Protein AF-A0A1U7F3E5-F1 (afdb_monomer)

Organism: Brugia malayi (NCBI:txid6279)

InterPro domains:
  IPR000648 Oxysterol-binding protein [PF01237] (2-105)
  IPR000648 Oxysterol-binding protein [PTHR10972] (2-105)
  IPR037239 Oxysterol-binding protein superfamily [SSF144000] (2-105)

Mean predicted aligned error: 6.16 Å

Foldseek 3Di:
DDPVVQVVVCVPHDPLPDDDPCVLEDAAAVQRLVCCLCVVVVLQVVLVPDPDPVVSVVSVVVSNVVSCVVPPPRRGHHDHADQQDKDKDDPCPPRNDIDIDGRPDD

Radius of gyration: 17.53 Å; Cα contacts (8 Å, |Δi|>4): 102; chains: 1; bounding box: 41×29×41 Å

Solvent-accessible surface area (backbone atoms only — not comparable to full-atom values): 6533 Å² total; per-residue (Å²): 135,61,70,64,66,54,50,66,76,38,67,96,52,66,70,87,80,51,88,70,64,70,93,51,41,41,103,41,39,42,68,57,58,58,57,56,52,53,74,58,46,68,34,52,63,51,26,73,74,47,85,52,67,70,65,20,46,52,30,50,52,50,37,62,57,54,43,56,68,78,46,84,86,55,86,46,44,51,37,81,64,50,76,73,36,69,48,75,48,84,34,56,92,82,76,67,44,72,49,77,43,69,33,89,70,132

Secondary structure (DSSP, 8-state):
--HHHHHHHHTTS-GGGSPPPGGGEEEEEHHHHHHGGGTTTHHHHHHTT--SHHHHHHHHHHHHHHGGGGGTT--SEEEPPPTT-EEEEEETTTTSEEEEEE----

pLDDT: mean 88.85, std 10.44, range [57.62, 98.31]

Sequence (106 aa):
MSLWSLLKNALGKELYKIPLPVNFNEPLSFIQRLTECLEYSNLIDKAAKIQNSADQMIYVATFVISTLCNTVFRTCKPFNPLWCETFEFDRMADLGWRAIAEQVCA

Structure (mmCIF, N/CA/C/O backbone):
data_AF-A0A1U7F3E5-F1
#
_entry.id   AF-A0A1U7F3E5-F1
#
loop_
_atom_site.group_PDB
_atom_site.id
_atom_site.type_symbol
_atom_site.label_atom_id
_atom_site.label_alt_id
_atom_site.label_comp_id
_atom_site.label_asym_id
_atom_site.label_entity_id
_atom_site.label_seq_id
_atom_site.pdbx_PDB_ins_code
_atom_site.Cartn_x
_atom_site.Cartn_y
_atom_site.Cartn_z
_atom_site.occupancy
_atom_site.B_iso_or_equiv
_atom_site.auth_seq_id
_atom_site.auth_comp_id
_atom_site.auth_asym_id
_atom_site.auth_atom_id
_atom_site.pdbx_PDB_model_num
ATOM 1 N N . MET A 1 1 ? 27.046 -3.060 -16.643 1.00 57.62 1 MET A N 1
ATOM 2 C CA . MET A 1 1 ? 26.637 -1.637 -16.643 1.00 57.62 1 MET A CA 1
ATOM 3 C C . MET A 1 1 ? 26.442 -1.229 -15.189 1.00 57.62 1 MET A C 1
ATOM 5 O O . MET A 1 1 ? 25.697 -1.912 -14.502 1.00 57.62 1 MET A O 1
ATOM 9 N N . SER A 1 2 ? 27.177 -0.238 -14.676 1.00 76.38 2 SER A N 1
ATOM 10 C CA . SER A 1 2 ? 27.091 0.140 -13.254 1.00 76.38 2 SER A CA 1
ATOM 11 C C . SER A 1 2 ? 25.908 1.085 -13.020 1.00 76.38 2 SER A C 1
ATOM 13 O O . SER A 1 2 ? 25.710 2.017 -13.803 1.00 76.38 2 SER A O 1
ATOM 15 N N . LEU A 1 3 ? 25.149 0.894 -11.933 1.00 71.88 3 LEU A N 1
ATOM 16 C CA . LEU A 1 3 ? 24.090 1.825 -11.510 1.00 71.88 3 LEU A CA 1
ATOM 17 C C . LEU A 1 3 ? 24.641 3.253 -11.369 1.00 71.88 3 LEU A C 1
ATOM 19 O O . LEU A 1 3 ? 24.010 4.222 -11.780 1.00 71.88 3 LEU A O 1
ATOM 23 N N . TRP A 1 4 ? 25.883 3.368 -10.896 1.00 78.00 4 TRP A N 1
ATOM 24 C CA . TRP A 1 4 ? 26.580 4.639 -10.741 1.00 78.00 4 TRP A CA 1
ATOM 25 C C . TRP A 1 4 ? 26.770 5.396 -12.063 1.00 78.00 4 TRP A C 1
ATOM 27 O O . TRP A 1 4 ? 26.592 6.610 -12.106 1.00 78.00 4 TRP A O 1
ATOM 37 N N . SER A 1 5 ? 27.077 4.699 -13.165 1.00 77.38 5 SER A N 1
ATOM 38 C CA . SER A 1 5 ? 27.242 5.355 -14.473 1.00 77.38 5 SER A CA 1
ATOM 39 C C . SER A 1 5 ? 25.927 5.901 -15.038 1.00 77.38 5 SER A C 1
ATOM 41 O O . SER A 1 5 ? 25.941 6.921 -15.720 1.00 77.38 5 SER A O 1
ATOM 43 N N . LEU A 1 6 ? 24.794 5.267 -14.718 1.00 72.50 6 LEU A N 1
ATOM 44 C CA . LEU A 1 6 ? 23.462 5.756 -15.088 1.00 72.50 6 LEU A CA 1
ATOM 45 C C . LEU A 1 6 ? 23.051 6.946 -14.213 1.00 72.50 6 LEU A C 1
ATOM 47 O O . LEU A 1 6 ? 22.611 7.966 -14.737 1.00 72.50 6 LEU A O 1
ATOM 51 N N . LEU A 1 7 ? 23.272 6.849 -12.896 1.00 75.56 7 LEU A N 1
ATOM 52 C CA . LEU A 1 7 ? 22.969 7.917 -11.938 1.00 75.56 7 LEU A CA 1
ATOM 53 C C . LEU A 1 7 ? 23.787 9.185 -12.199 1.00 75.56 7 LEU A C 1
ATOM 55 O O . LEU A 1 7 ? 23.250 10.285 -12.125 1.00 75.56 7 LEU A O 1
ATOM 59 N N . LYS A 1 8 ? 25.062 9.052 -12.579 1.00 79.00 8 LYS A N 1
ATOM 60 C CA . LYS A 1 8 ? 25.909 10.199 -12.936 1.00 79.00 8 LYS A CA 1
ATOM 61 C C . LYS A 1 8 ? 25.350 10.985 -14.128 1.00 79.00 8 LYS A C 1
ATOM 63 O O . LYS A 1 8 ? 25.399 12.210 -14.123 1.00 79.00 8 LYS A O 1
ATOM 68 N N . ASN A 1 9 ? 24.773 10.294 -15.112 1.00 71.19 9 ASN A N 1
ATOM 69 C CA . ASN A 1 9 ? 24.132 10.913 -16.280 1.00 71.19 9 ASN A CA 1
ATOM 70 C C . ASN A 1 9 ? 22.730 11.480 -15.971 1.00 71.19 9 ASN A C 1
ATOM 72 O O . ASN A 1 9 ? 22.165 12.219 -16.783 1.00 71.19 9 ASN A O 1
ATOM 76 N N . ALA A 1 10 ? 22.172 11.115 -14.815 1.00 70.38 10 ALA A N 1
ATOM 77 C CA . ALA A 1 10 ? 20.866 11.526 -14.315 1.00 70.38 10 ALA A CA 1
ATOM 78 C C . ALA A 1 10 ? 20.912 12.726 -13.356 1.00 70.38 10 ALA A C 1
ATOM 80 O O . ALA A 1 10 ? 19.861 13.259 -13.008 1.00 70.38 10 ALA A O 1
ATOM 81 N N . LEU A 1 11 ? 22.099 13.159 -12.917 1.00 75.88 11 LEU A N 1
ATOM 82 C CA . LEU A 1 11 ? 22.246 14.297 -12.006 1.00 75.88 11 LEU A CA 1
ATOM 83 C C . LEU A 1 11 ? 21.591 15.555 -12.601 1.00 75.88 11 LEU A C 1
ATOM 85 O O . LEU A 1 11 ? 21.886 15.944 -13.730 1.00 75.88 11 LEU A O 1
ATOM 89 N N . GLY A 1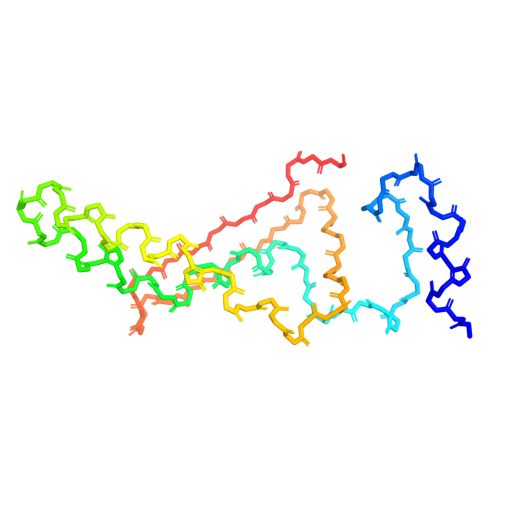 12 ? 20.684 16.176 -11.843 1.00 73.19 12 GLY A N 1
ATOM 90 C CA . GLY A 1 12 ? 19.922 17.357 -12.273 1.00 73.19 12 GLY A CA 1
ATOM 91 C C . GLY A 1 12 ? 18.692 17.063 -13.140 1.00 73.19 12 GLY A C 1
ATOM 92 O O . GLY A 1 12 ? 17.993 17.996 -13.527 1.00 73.19 12 GLY A O 1
ATOM 93 N N . LYS A 1 13 ? 18.399 15.791 -13.433 1.00 73.75 13 LYS A N 1
ATOM 94 C CA . LYS A 1 13 ? 17.174 15.353 -14.112 1.00 73.75 13 LYS A CA 1
ATOM 95 C C . LYS A 1 13 ? 16.257 14.627 -13.137 1.00 73.75 13 LYS A C 1
ATOM 97 O O . LYS A 1 13 ? 16.693 14.017 -12.164 1.00 73.75 13 LYS A O 1
ATOM 102 N N . GLU A 1 14 ? 14.969 14.647 -13.437 1.00 69.19 14 GLU A N 1
ATOM 103 C CA . GLU A 1 14 ? 13.985 13.872 -12.695 1.00 69.19 14 GLU A CA 1
ATOM 104 C C . GLU A 1 14 ? 14.166 12.370 -12.968 1.00 69.19 14 GLU A C 1
ATOM 106 O O . GLU A 1 14 ? 13.971 11.898 -14.089 1.00 69.19 14 GLU A O 1
ATOM 111 N N . LEU A 1 15 ? 14.530 11.604 -11.934 1.00 67.56 15 LEU A N 1
ATOM 112 C CA . LEU A 1 15 ? 14.830 10.166 -12.033 1.00 67.56 15 LEU A CA 1
ATOM 113 C C . LEU A 1 15 ? 13.659 9.330 -12.578 1.00 67.56 15 LEU A C 1
ATOM 115 O O . LEU A 1 15 ? 13.871 8.267 -13.168 1.00 67.56 15 LEU A O 1
ATOM 119 N N . TYR A 1 16 ? 12.417 9.796 -12.419 1.00 66.38 16 TYR A N 1
ATOM 120 C CA . TYR A 1 16 ? 11.249 9.103 -12.961 1.00 66.38 16 TYR A CA 1
ATOM 121 C C . TYR A 1 16 ? 11.180 9.176 -14.496 1.00 66.38 16 TYR A C 1
ATOM 123 O O . TYR A 1 16 ? 10.694 8.226 -15.104 1.00 66.38 16 TYR A O 1
ATOM 131 N N . LYS A 1 17 ? 11.760 10.209 -15.127 1.00 64.88 17 LYS A N 1
ATOM 132 C CA . LYS A 1 17 ? 11.800 10.397 -16.593 1.00 64.88 17 LYS A CA 1
ATOM 133 C C . LYS A 1 17 ? 12.936 9.649 -17.291 1.00 64.88 17 LYS A C 1
ATOM 135 O O . LYS A 1 17 ? 13.022 9.665 -18.516 1.00 64.88 17 LYS A O 1
ATOM 140 N N . ILE A 1 18 ? 13.829 9.011 -16.534 1.00 70.00 18 ILE A N 1
ATOM 141 C CA . ILE A 1 18 ? 14.981 8.301 -17.092 1.00 70.00 18 ILE A CA 1
ATOM 142 C C . ILE A 1 18 ? 14.641 6.811 -17.192 1.00 70.00 18 ILE A C 1
ATOM 144 O O . ILE A 1 18 ? 14.367 6.185 -16.161 1.00 70.00 18 ILE A O 1
ATOM 148 N N . PRO A 1 19 ? 14.663 6.221 -18.401 1.00 65.62 19 PRO A N 1
ATOM 149 C CA . PRO A 1 19 ? 14.488 4.787 -18.557 1.00 65.62 19 PRO A CA 1
ATOM 150 C C . PRO A 1 19 ? 15.697 4.070 -17.946 1.00 65.62 19 PRO A C 1
ATOM 152 O O . PRO A 1 19 ? 16.837 4.253 -18.380 1.00 65.62 19 PRO A O 1
ATOM 155 N N . LEU A 1 20 ? 15.448 3.275 -16.907 1.00 74.19 20 LEU A N 1
ATOM 156 C CA . LEU A 1 20 ? 16.448 2.387 -16.326 1.00 74.19 20 LEU A CA 1
ATOM 157 C C . LEU A 1 20 ? 16.417 1.043 -17.068 1.00 74.19 20 LEU A C 1
ATOM 159 O O . LEU A 1 20 ? 15.348 0.611 -17.502 1.00 74.19 20 LEU A O 1
ATOM 163 N N . PRO A 1 21 ? 17.562 0.357 -17.221 1.00 80.88 21 PRO A N 1
ATOM 164 C CA . PRO A 1 21 ? 17.564 -1.038 -17.640 1.00 80.88 21 PRO A CA 1
ATOM 165 C C . PRO A 1 21 ? 16.691 -1.882 -16.706 1.00 80.88 21 PRO A C 1
ATOM 167 O O . PRO A 1 21 ? 16.768 -1.715 -15.490 1.00 80.88 21 PRO A O 1
ATOM 170 N N . VAL A 1 22 ? 15.945 -2.836 -17.271 1.00 81.25 22 VAL A N 1
ATOM 171 C CA . VAL A 1 22 ? 14.973 -3.681 -16.547 1.00 81.25 22 VAL A CA 1
ATOM 172 C C . VAL A 1 22 ? 15.549 -4.378 -15.306 1.00 81.25 22 VAL A C 1
ATOM 174 O O . VAL A 1 22 ? 14.842 -4.593 -14.333 1.00 81.25 22 VAL A O 1
ATOM 177 N N . ASN A 1 23 ? 16.855 -4.655 -15.290 1.00 80.75 23 ASN A N 1
ATOM 178 C CA . ASN A 1 23 ? 17.555 -5.268 -14.155 1.00 80.75 23 ASN A CA 1
ATOM 179 C C . ASN A 1 23 ? 17.609 -4.379 -12.897 1.00 80.75 23 ASN A C 1
ATOM 181 O O . ASN A 1 23 ? 18.021 -4.849 -11.841 1.00 80.75 23 ASN A O 1
ATOM 185 N N . PHE A 1 24 ? 17.257 -3.096 -13.012 1.00 82.56 24 PHE A N 1
ATOM 186 C CA . PHE A 1 24 ? 17.132 -2.161 -11.891 1.00 82.56 24 PHE A CA 1
ATOM 187 C C . PHE A 1 24 ? 15.673 -1.905 -11.503 1.00 82.56 24 PHE A C 1
ATOM 189 O O . PHE A 1 24 ? 15.415 -1.086 -10.614 1.00 82.56 24 PHE A O 1
ATOM 196 N N . ASN A 1 25 ? 14.732 -2.581 -12.169 1.00 86.75 25 ASN A N 1
ATOM 197 C CA . ASN A 1 25 ? 13.329 -2.544 -11.823 1.00 86.75 25 ASN A CA 1
ATOM 198 C C . ASN A 1 25 ? 12.944 -3.733 -10.945 1.00 86.75 25 ASN A C 1
ATOM 200 O O . ASN A 1 25 ? 13.408 -4.855 -11.133 1.00 86.75 25 ASN A O 1
ATOM 204 N N . GLU A 1 26 ? 12.070 -3.476 -9.983 1.00 90.44 26 GLU A N 1
ATOM 205 C CA . GLU A 1 26 ? 11.338 -4.535 -9.292 1.00 90.44 26 GLU A CA 1
ATOM 206 C C . GLU A 1 26 ? 10.111 -4.939 -10.121 1.00 90.44 26 GLU A C 1
ATOM 208 O O . GLU A 1 26 ? 9.607 -4.114 -10.885 1.00 90.44 26 GLU A O 1
ATOM 213 N N . PRO A 1 27 ? 9.607 -6.179 -9.992 1.00 92.75 27 PRO A N 1
ATOM 214 C CA . PRO A 1 27 ? 8.509 -6.697 -10.810 1.00 92.75 27 PRO A CA 1
ATOM 215 C C . PRO A 1 27 ? 7.134 -6.170 -10.361 1.00 92.75 27 PRO A C 1
ATOM 217 O O . PRO A 1 27 ? 6.179 -6.930 -10.246 1.00 92.75 27 PRO A O 1
ATOM 220 N N . LEU A 1 28 ? 7.045 -4.872 -10.073 1.00 94.12 28 LEU A N 1
ATOM 221 C CA . LEU A 1 28 ? 5.830 -4.176 -9.674 1.00 94.12 28 LEU A CA 1
ATOM 222 C C . LEU A 1 28 ? 5.757 -2.819 -10.368 1.00 94.12 28 LEU A C 1
ATOM 224 O O . LEU A 1 28 ? 6.747 -2.091 -10.433 1.00 94.12 28 LEU A O 1
ATOM 228 N N . SER A 1 29 ? 4.571 -2.473 -10.858 1.00 93.94 29 SER A N 1
ATOM 229 C CA . SER A 1 29 ? 4.249 -1.113 -11.289 1.00 93.94 29 SER A CA 1
ATOM 230 C C . SER A 1 29 ? 4.142 -0.182 -10.083 1.00 93.94 29 SER A C 1
ATOM 232 O O . SER A 1 29 ? 3.807 -0.610 -8.975 1.00 93.94 29 SER A O 1
ATOM 234 N N . PHE A 1 30 ? 4.397 1.110 -10.277 1.00 92.44 30 PHE A N 1
ATOM 235 C CA . PHE A 1 30 ? 4.268 2.089 -9.200 1.00 92.44 30 PHE A CA 1
ATOM 236 C C . PHE A 1 30 ? 2.850 2.114 -8.607 1.00 92.44 30 PHE A C 1
ATOM 238 O O . PHE A 1 30 ? 2.704 2.204 -7.390 1.00 92.44 30 PHE A O 1
ATOM 245 N N . ILE A 1 31 ? 1.803 1.942 -9.424 1.00 94.31 31 ILE A N 1
ATOM 246 C CA . ILE A 1 31 ? 0.419 1.879 -8.921 1.00 94.31 31 ILE A CA 1
ATOM 247 C C . ILE A 1 31 ? 0.158 0.638 -8.058 1.00 94.31 31 ILE A C 1
ATOM 249 O O . ILE A 1 31 ? -0.612 0.710 -7.105 1.00 94.31 31 ILE A O 1
ATOM 253 N N . GLN A 1 32 ? 0.853 -0.475 -8.314 1.00 95.44 32 GLN A N 1
ATOM 254 C CA . GLN A 1 32 ? 0.809 -1.657 -7.448 1.00 95.44 32 GLN A CA 1
ATOM 255 C C . GLN A 1 32 ? 1.560 -1.389 -6.145 1.00 95.44 32 GLN A C 1
ATOM 257 O O . GLN A 1 32 ? 1.042 -1.658 -5.063 1.00 95.44 32 GLN A O 1
ATOM 262 N N . ARG A 1 33 ? 2.745 -0.773 -6.239 1.00 93.19 33 ARG A N 1
ATOM 263 C CA . ARG A 1 33 ? 3.564 -0.380 -5.087 1.00 93.19 33 ARG A CA 1
ATOM 264 C C . ARG A 1 33 ? 2.805 0.522 -4.113 1.00 93.19 33 ARG A C 1
ATOM 266 O O . ARG A 1 33 ? 2.952 0.357 -2.908 1.00 93.19 33 ARG A O 1
ATOM 273 N N . LEU A 1 34 ? 1.965 1.431 -4.612 1.00 92.31 34 LEU A N 1
ATOM 274 C CA . LEU A 1 34 ? 1.117 2.289 -3.775 1.00 92.31 34 LEU A CA 1
ATOM 275 C C . LEU A 1 34 ? 0.098 1.500 -2.942 1.00 92.31 34 LEU A C 1
ATOM 277 O O . LEU A 1 34 ? -0.199 1.896 -1.817 1.00 92.31 34 LEU A O 1
ATOM 281 N N . THR A 1 35 ? -0.425 0.382 -3.452 1.00 93.94 35 THR A N 1
ATOM 282 C CA . THR A 1 35 ? -1.407 -0.419 -2.697 1.00 93.94 35 THR A CA 1
ATOM 283 C C . THR A 1 35 ? -0.810 -1.110 -1.475 1.00 93.94 35 THR A C 1
ATOM 285 O O . THR A 1 35 ? -1.536 -1.417 -0.534 1.00 93.94 35 THR A O 1
ATOM 288 N N . GLU A 1 36 ? 0.514 -1.274 -1.421 1.00 93.56 36 GLU A N 1
ATOM 289 C CA . GLU A 1 36 ? 1.203 -1.810 -0.243 1.00 93.56 36 GLU A CA 1
ATOM 290 C C . GLU A 1 36 ? 1.089 -0.885 0.978 1.00 93.56 36 GLU A C 1
ATOM 292 O O . GLU A 1 36 ? 1.242 -1.346 2.106 1.00 93.56 36 GLU A O 1
ATOM 297 N N . CYS A 1 37 ? 0.738 0.395 0.797 1.00 92.75 37 CYS A N 1
ATOM 298 C CA . CYS A 1 37 ? 0.404 1.293 1.907 1.00 92.75 37 CYS A CA 1
ATOM 299 C C . CYS A 1 37 ? -0.774 0.778 2.756 1.00 92.75 37 CYS A C 1
ATOM 301 O O . CYS A 1 37 ? -0.938 1.205 3.895 1.00 92.75 37 CYS A O 1
ATOM 303 N N . LEU A 1 38 ? -1.593 -0.131 2.217 1.00 95.12 38 LEU A N 1
ATOM 304 C CA . LEU A 1 38 ? -2.733 -0.738 2.904 1.00 95.12 38 LEU A CA 1
ATOM 305 C C . LEU A 1 38 ? -2.384 -2.046 3.633 1.00 95.12 38 LEU A C 1
ATOM 307 O O . LEU A 1 38 ? -3.283 -2.699 4.156 1.00 95.12 38 LEU A O 1
ATOM 311 N N . GLU A 1 39 ? -1.107 -2.436 3.714 1.00 94.00 39 GLU A N 1
ATOM 312 C CA . GLU A 1 39 ? -0.684 -3.651 4.432 1.00 94.00 39 GLU A CA 1
ATOM 313 C C . GLU A 1 39 ? -1.142 -3.657 5.897 1.00 94.00 39 GLU A C 1
ATOM 315 O O . GLU A 1 39 ? -1.643 -4.664 6.395 1.00 94.00 39 GLU A O 1
ATOM 320 N N . TYR A 1 40 ? -1.045 -2.504 6.561 1.00 96.19 40 TYR A N 1
ATOM 321 C CA . TYR A 1 40 ? -1.480 -2.312 7.944 1.00 96.19 40 TYR A CA 1
ATOM 322 C C . TYR A 1 40 ? -2.812 -1.546 8.033 1.00 96.19 40 TYR A C 1
ATOM 324 O O . TYR A 1 40 ? -3.025 -0.751 8.953 1.00 96.19 40 TYR A O 1
ATOM 332 N N . SER A 1 41 ? -3.730 -1.772 7.081 1.00 96.69 41 SER A N 1
ATOM 333 C CA . SER A 1 41 ? -5.059 -1.129 7.036 1.00 96.69 41 SER A CA 1
ATOM 334 C C . SER A 1 41 ? -5.864 -1.306 8.328 1.00 96.69 41 SER A C 1
ATOM 336 O O . SER A 1 41 ? -6.634 -0.425 8.708 1.00 96.69 41 SER A O 1
ATOM 338 N N . ASN A 1 42 ? -5.622 -2.394 9.063 1.00 96.62 42 ASN A N 1
ATOM 339 C CA . ASN A 1 42 ? -6.237 -2.678 10.359 1.00 96.62 42 ASN A CA 1
ATOM 340 C C . ASN A 1 42 ? -6.012 -1.572 11.411 1.00 96.62 42 ASN A C 1
ATOM 342 O O . ASN A 1 42 ? -6.761 -1.485 12.386 1.00 96.62 42 ASN A O 1
ATOM 346 N N . LEU A 1 43 ? -4.983 -0.732 11.255 1.00 97.44 43 LEU A N 1
ATOM 347 C CA . LEU A 1 43 ? -4.761 0.439 12.106 1.00 97.44 43 LEU A CA 1
ATOM 348 C C . LEU A 1 43 ? -5.859 1.495 11.923 1.00 97.44 43 LEU A C 1
ATOM 350 O O . LEU A 1 43 ? -6.292 2.084 12.914 1.00 97.44 43 LEU A O 1
ATOM 354 N N . ILE A 1 44 ? -6.360 1.682 10.699 1.00 97.00 44 ILE A N 1
ATOM 355 C CA . ILE A 1 44 ? -7.479 2.589 10.406 1.00 97.00 44 ILE A CA 1
ATOM 356 C C . ILE A 1 44 ? -8.777 2.034 11.007 1.00 97.00 44 ILE A C 1
ATOM 358 O O . ILE A 1 44 ? -9.526 2.780 11.636 1.00 97.00 44 ILE A O 1
ATOM 362 N N . ASP A 1 45 ? -9.005 0.720 10.921 1.00 96.75 45 ASP A N 1
ATOM 363 C CA . ASP A 1 45 ? -10.181 0.081 11.532 1.00 96.75 45 ASP A CA 1
ATOM 364 C C . ASP A 1 45 ? -10.201 0.229 13.059 1.00 96.75 45 ASP A C 1
ATOM 366 O O . ASP A 1 45 ? -11.262 0.368 13.674 1.00 96.75 45 ASP A O 1
ATOM 370 N N . LYS A 1 46 ? -9.021 0.194 13.693 1.00 97.38 46 LYS A N 1
ATOM 371 C CA . LYS A 1 46 ? -8.876 0.483 15.126 1.00 97.38 46 LYS A CA 1
ATOM 372 C C . LYS A 1 46 ? -9.128 1.959 15.412 1.00 97.38 46 LYS A C 1
ATOM 374 O O . LYS A 1 46 ? -9.897 2.258 16.322 1.00 97.38 46 LYS A O 1
ATOM 379 N N . ALA A 1 47 ? -8.545 2.862 14.622 1.00 97.81 47 ALA A N 1
ATOM 380 C CA . ALA A 1 47 ? -8.738 4.304 14.759 1.00 97.81 47 ALA A CA 1
ATOM 381 C C . ALA A 1 47 ? -10.225 4.699 14.688 1.00 97.81 47 ALA A C 1
ATOM 383 O O . ALA A 1 47 ? -10.687 5.526 15.474 1.00 97.81 47 ALA A O 1
ATOM 384 N N . ALA A 1 48 ? -10.999 4.057 13.808 1.00 97.50 48 ALA A N 1
ATOM 385 C CA . ALA A 1 48 ? -12.433 4.303 13.647 1.00 97.50 48 ALA A CA 1
ATOM 386 C C . ALA A 1 48 ? -13.275 3.949 14.890 1.00 97.50 48 ALA A C 1
ATOM 388 O O . ALA A 1 48 ? -14.383 4.456 15.046 1.00 97.50 48 ALA A O 1
ATOM 389 N N . LYS A 1 49 ? -12.764 3.092 15.785 1.00 97.69 49 LYS A N 1
ATOM 390 C CA . LYS A 1 49 ? -13.454 2.664 17.017 1.00 97.69 49 LYS A CA 1
ATOM 391 C C . LYS A 1 49 ? -13.090 3.512 18.240 1.00 97.69 49 LYS A C 1
ATOM 393 O O . LYS A 1 49 ? -13.680 3.324 19.303 1.00 97.69 49 LYS A O 1
ATOM 398 N N . ILE A 1 50 ? -12.118 4.414 18.118 1.00 97.94 50 ILE A N 1
ATOM 399 C CA . ILE A 1 50 ? -11.627 5.243 19.221 1.00 97.94 50 ILE A CA 1
ATOM 400 C C . ILE A 1 50 ? -12.435 6.539 19.294 1.00 97.94 50 ILE A C 1
ATOM 402 O O . ILE A 1 50 ? -12.585 7.244 18.301 1.00 97.94 50 ILE A O 1
ATOM 406 N N . GLN A 1 51 ? -12.936 6.863 20.488 1.00 97.31 51 GLN A N 1
ATOM 407 C CA . GLN A 1 51 ? -13.734 8.073 20.721 1.00 97.31 51 GLN A CA 1
ATOM 408 C C . GLN A 1 51 ? -12.876 9.316 20.976 1.00 97.31 51 GLN A C 1
ATOM 410 O O . GLN A 1 51 ? -13.252 10.420 20.590 1.00 97.31 51 GLN A O 1
ATOM 415 N N . ASN A 1 52 ? -11.733 9.152 21.647 1.00 97.88 52 ASN A N 1
ATOM 416 C CA . ASN A 1 52 ? -10.824 10.255 21.923 1.00 97.88 52 ASN A CA 1
ATOM 417 C C . ASN A 1 52 ? -10.040 10.619 20.652 1.00 97.88 52 ASN A C 1
ATOM 419 O O . ASN A 1 52 ? -9.353 9.780 20.074 1.00 97.88 52 ASN A O 1
ATOM 423 N N . SER A 1 53 ? -10.116 11.879 20.226 1.00 97.31 53 SER A N 1
ATOM 424 C CA . SER A 1 53 ? -9.483 12.341 18.986 1.00 97.31 53 SER A CA 1
ATOM 425 C C . SER A 1 53 ? -7.953 12.286 19.016 1.00 97.31 53 SER A C 1
ATOM 427 O O . SER A 1 53 ? -7.337 12.013 17.987 1.00 97.31 53 SER A O 1
ATOM 429 N N . ALA A 1 54 ? -7.327 12.505 20.176 1.00 97.50 54 ALA A N 1
ATOM 430 C CA . ALA A 1 54 ? -5.879 12.393 20.321 1.00 97.50 54 ALA A CA 1
ATOM 431 C C . ALA A 1 54 ? -5.432 10.932 20.181 1.00 97.50 54 ALA A C 1
ATOM 433 O O . ALA A 1 54 ? -4.518 10.642 19.412 1.00 97.50 54 ALA A O 1
ATOM 434 N N . ASP A 1 55 ? -6.134 10.005 20.835 1.00 96.81 55 ASP A N 1
ATOM 435 C CA . ASP A 1 55 ? -5.838 8.574 20.725 1.00 96.81 55 ASP A CA 1
ATOM 436 C C . ASP A 1 55 ? -6.108 8.050 19.309 1.00 96.81 55 ASP A C 1
ATOM 438 O O . ASP A 1 55 ? -5.325 7.267 18.774 1.00 96.81 55 ASP A O 1
ATOM 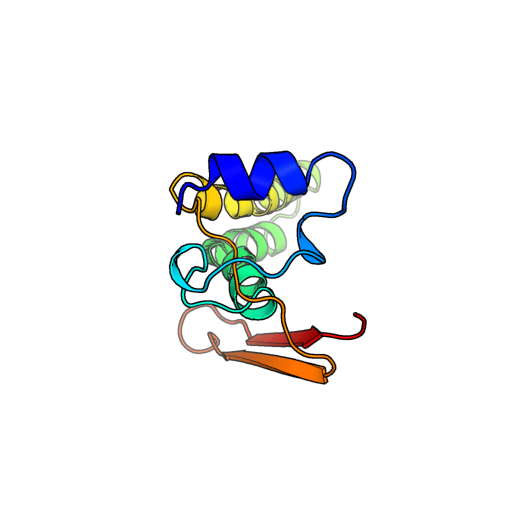442 N N . GLN A 1 56 ? -7.173 8.520 18.652 1.00 98.31 56 GLN A N 1
ATOM 443 C CA . GLN A 1 56 ? -7.452 8.196 17.252 1.00 98.31 56 GLN A CA 1
ATOM 444 C C . GLN A 1 56 ? -6.304 8.651 16.339 1.00 98.31 56 GLN A C 1
ATOM 446 O O . GLN A 1 56 ? -5.859 7.886 15.479 1.00 98.31 56 GLN A O 1
ATOM 451 N N . MET A 1 57 ? -5.794 9.869 16.548 1.00 98.06 57 MET A N 1
ATOM 452 C CA . MET A 1 57 ? -4.680 10.416 15.773 1.00 98.06 57 MET A CA 1
ATOM 453 C C . MET A 1 57 ? -3.412 9.569 15.909 1.00 98.06 57 MET A C 1
ATOM 455 O O . MET A 1 57 ? -2.697 9.398 14.925 1.00 98.06 57 MET A O 1
ATOM 459 N N . ILE A 1 58 ? -3.148 8.982 17.082 1.00 97.94 58 ILE A N 1
ATOM 460 C CA . ILE A 1 58 ? -1.998 8.085 17.273 1.00 97.94 58 ILE A CA 1
ATOM 461 C C . ILE A 1 58 ? -2.060 6.910 16.286 1.00 97.94 58 ILE A C 1
ATOM 463 O O . ILE A 1 58 ? -1.054 6.590 15.649 1.00 97.94 58 ILE A O 1
ATOM 467 N N . TYR A 1 59 ? -3.229 6.291 16.101 1.00 98.19 59 TYR A 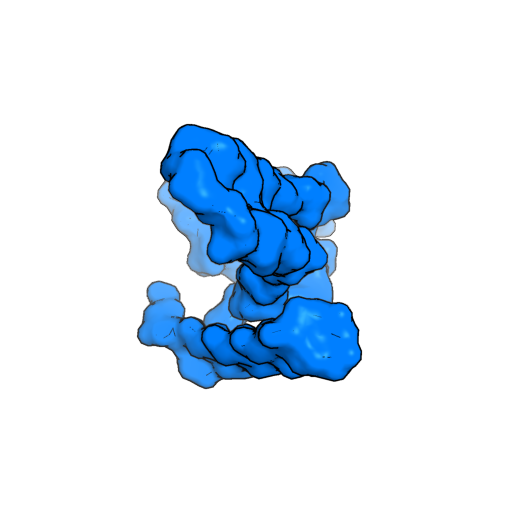N 1
ATOM 468 C CA . TYR A 1 59 ? -3.385 5.176 15.159 1.00 98.19 59 TYR A CA 1
ATOM 469 C C . TYR A 1 59 ? -3.277 5.613 13.698 1.00 98.19 59 TYR A C 1
ATOM 471 O O . TYR A 1 59 ? -2.643 4.914 12.909 1.00 98.19 59 TYR A O 1
ATOM 479 N N . VAL A 1 60 ? -3.826 6.777 13.339 1.00 97.94 60 VAL A N 1
ATOM 480 C CA . VAL A 1 60 ? -3.683 7.335 11.983 1.00 97.94 60 VAL A CA 1
ATOM 481 C C . VAL A 1 60 ? -2.216 7.657 11.681 1.00 97.94 60 VAL A C 1
ATOM 483 O O . VAL A 1 60 ? -1.702 7.274 10.633 1.00 97.94 60 VAL A O 1
ATOM 486 N N . ALA A 1 61 ? -1.505 8.291 12.615 1.00 97.88 61 ALA A N 1
ATOM 487 C CA . ALA A 1 61 ? -0.080 8.582 12.476 1.00 97.88 61 ALA A CA 1
ATOM 488 C C . ALA A 1 61 ? 0.756 7.296 12.374 1.00 97.88 61 ALA A C 1
ATOM 490 O O . ALA A 1 61 ? 1.646 7.196 11.530 1.00 97.88 61 ALA A O 1
ATOM 491 N N . THR A 1 62 ? 0.428 6.282 13.180 1.00 97.44 62 THR A N 1
ATOM 492 C CA . THR A 1 62 ? 1.075 4.964 13.118 1.00 97.44 62 THR A CA 1
ATOM 493 C C . THR A 1 62 ? 0.841 4.296 11.762 1.00 97.44 62 THR A C 1
ATOM 495 O O . THR A 1 62 ? 1.781 3.752 11.188 1.00 97.44 62 THR A O 1
ATOM 498 N N . PHE A 1 63 ? -0.375 4.385 11.210 1.00 97.06 63 PHE A N 1
ATOM 499 C CA . PHE A 1 63 ? -0.682 3.889 9.868 1.00 97.06 63 PHE A CA 1
ATOM 500 C C . PHE A 1 63 ? 0.194 4.564 8.806 1.00 97.06 63 PHE A C 1
ATOM 502 O O . PHE A 1 63 ? 0.846 3.871 8.028 1.00 97.06 63 PHE A O 1
ATOM 509 N N . VAL A 1 64 ? 0.301 5.895 8.823 1.00 95.88 64 VAL A N 1
ATOM 510 C CA . VAL A 1 64 ? 1.149 6.634 7.872 1.00 95.88 64 VAL A CA 1
ATOM 511 C C . VAL A 1 64 ? 2.610 6.188 7.968 1.00 95.88 64 VAL A C 1
ATOM 513 O O . VAL A 1 64 ? 3.232 5.913 6.944 1.00 95.88 64 VAL A O 1
ATOM 516 N N . ILE A 1 65 ? 3.153 6.055 9.180 1.00 95.50 65 ILE A N 1
ATOM 517 C CA . ILE A 1 65 ? 4.541 5.612 9.386 1.00 95.50 65 ILE A CA 1
ATOM 518 C C . ILE A 1 65 ? 4.745 4.173 8.895 1.00 95.50 65 ILE A C 1
ATOM 520 O O . ILE A 1 65 ? 5.778 3.876 8.296 1.00 95.50 65 ILE A O 1
ATOM 524 N N . SER A 1 66 ? 3.762 3.292 9.096 1.00 94.69 66 SER A N 1
ATOM 525 C CA . SER A 1 66 ? 3.853 1.882 8.697 1.00 94.69 66 SER A CA 1
ATOM 526 C C . SER A 1 66 ? 4.062 1.689 7.189 1.00 94.69 66 SER A C 1
ATOM 528 O O . SER A 1 66 ? 4.728 0.740 6.782 1.00 94.69 66 SER A O 1
ATOM 530 N N . THR A 1 67 ? 3.612 2.637 6.356 1.00 91.38 67 THR A N 1
ATOM 531 C CA . THR A 1 67 ? 3.842 2.606 4.897 1.00 91.38 67 THR A CA 1
ATOM 532 C C . THR A 1 67 ? 5.329 2.630 4.519 1.00 91.38 67 THR A C 1
ATOM 534 O O . THR A 1 67 ? 5.719 2.134 3.461 1.00 91.38 67 THR A O 1
ATOM 537 N N . LEU A 1 68 ? 6.193 3.153 5.399 1.00 87.44 68 LEU A N 1
ATOM 538 C CA . LEU A 1 68 ? 7.636 3.228 5.176 1.00 87.44 68 LEU A CA 1
ATOM 539 C C . LEU A 1 68 ? 8.343 1.887 5.410 1.00 87.44 68 LEU A C 1
ATOM 541 O O . LEU A 1 68 ? 9.435 1.681 4.871 1.00 87.44 68 LEU A O 1
ATOM 545 N N . CYS A 1 69 ? 7.740 0.959 6.164 1.00 87.12 69 CYS A N 1
ATOM 546 C CA . CYS A 1 69 ? 8.329 -0.352 6.460 1.00 87.12 69 CYS A CA 1
ATOM 547 C C . CYS A 1 69 ? 8.655 -1.135 5.181 1.00 87.12 69 CYS A C 1
ATOM 549 O O . CYS A 1 69 ? 9.658 -1.848 5.119 1.00 87.12 69 CYS A O 1
ATOM 551 N N . ASN A 1 70 ? 7.895 -0.890 4.116 1.00 78.56 70 ASN A N 1
ATOM 552 C CA . ASN A 1 70 ? 8.017 -1.601 2.850 1.00 78.56 70 ASN A CA 1
ATOM 553 C C . ASN A 1 70 ? 9.181 -1.100 1.983 1.00 78.56 70 ASN A C 1
ATOM 555 O O . ASN A 1 70 ? 9.350 -1.562 0.856 1.00 78.56 70 ASN A O 1
ATOM 559 N N . THR A 1 71 ? 10.004 -0.164 2.464 1.00 78.69 71 THR A N 1
ATOM 560 C CA . THR A 1 71 ? 11.082 0.465 1.676 1.00 78.69 71 THR A CA 1
ATOM 561 C C . THR A 1 71 ? 12.495 -0.003 2.038 1.00 78.69 71 THR A C 1
ATOM 563 O O . THR A 1 71 ? 13.381 0.056 1.189 1.00 78.69 71 THR A O 1
ATOM 566 N N . VAL A 1 72 ? 12.712 -0.536 3.248 1.00 75.81 72 VAL A N 1
ATOM 567 C CA . VAL A 1 72 ? 14.055 -0.739 3.842 1.00 75.81 72 VAL A CA 1
ATOM 568 C C . VAL A 1 72 ? 14.976 -1.635 3.001 1.00 75.81 72 VAL A C 1
ATOM 570 O O . VAL A 1 72 ? 16.184 -1.413 2.961 1.00 75.81 72 VAL A O 1
ATOM 573 N N . PHE A 1 73 ? 14.421 -2.610 2.279 1.00 76.81 73 PHE A N 1
ATOM 574 C CA . PHE A 1 73 ? 15.192 -3.566 1.473 1.00 76.81 73 PHE A CA 1
ATOM 575 C C . PHE A 1 73 ? 14.887 -3.497 -0.030 1.00 76.81 73 PHE A C 1
ATOM 577 O O . PHE A 1 73 ? 15.317 -4.363 -0.790 1.00 76.81 73 PHE A O 1
ATOM 584 N N . ARG A 1 74 ? 14.154 -2.471 -0.481 1.00 82.94 74 ARG A N 1
ATOM 585 C CA . ARG A 1 74 ? 13.725 -2.324 -1.880 1.00 82.94 74 ARG A CA 1
ATOM 586 C C . ARG A 1 74 ? 14.453 -1.163 -2.537 1.00 82.94 74 ARG A C 1
ATOM 588 O O . ARG A 1 74 ? 14.000 -0.026 -2.526 1.00 82.94 74 ARG A O 1
ATOM 595 N N . THR A 1 75 ? 15.620 -1.478 -3.092 1.00 82.12 75 THR A N 1
ATOM 596 C CA . THR A 1 75 ? 16.502 -0.527 -3.788 1.00 82.12 75 THR A CA 1
ATOM 597 C C . THR A 1 75 ? 16.207 -0.410 -5.285 1.00 82.12 75 THR A C 1
ATOM 599 O O . THR A 1 75 ? 16.736 0.484 -5.945 1.00 82.12 75 THR A O 1
ATOM 602 N N . CYS A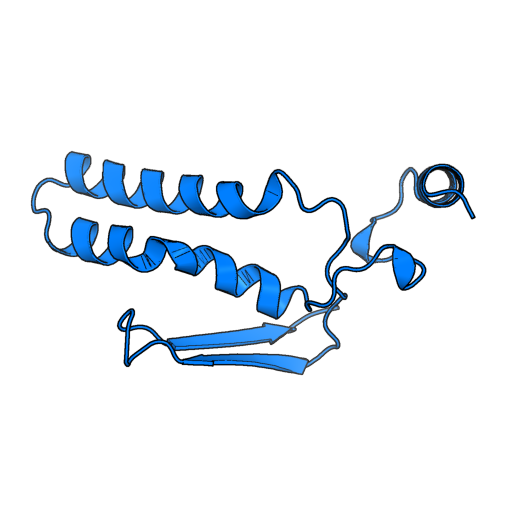 1 76 ? 15.382 -1.310 -5.828 1.00 85.12 76 CYS A N 1
ATOM 603 C CA . CYS A 1 76 ? 14.969 -1.303 -7.227 1.00 85.12 76 CYS A CA 1
ATOM 604 C C . CYS A 1 76 ? 13.783 -0.356 -7.443 1.00 85.12 76 CYS A C 1
ATOM 606 O O . CYS A 1 76 ? 12.931 -0.189 -6.572 1.00 85.12 76 CYS A O 1
ATOM 608 N N . LYS A 1 77 ? 13.727 0.271 -8.620 1.00 85.31 77 LYS A N 1
ATOM 609 C CA . LYS A 1 77 ? 12.653 1.200 -8.986 1.00 85.31 77 LYS A CA 1
ATOM 610 C C . LYS A 1 77 ? 11.426 0.399 -9.452 1.00 85.31 77 LYS A C 1
ATOM 612 O O . LYS A 1 77 ? 11.586 -0.451 -10.326 1.00 85.31 77 LYS A O 1
ATOM 617 N N . PRO A 1 78 ? 10.202 0.662 -8.981 1.00 91.00 78 PRO A N 1
ATOM 618 C CA . PRO A 1 78 ? 9.020 0.091 -9.625 1.00 91.00 78 PRO A CA 1
ATOM 619 C C . PRO A 1 78 ? 8.933 0.529 -11.094 1.00 91.00 78 PRO A C 1
ATOM 621 O O . PRO A 1 78 ? 9.531 1.532 -11.506 1.00 91.00 78 PRO A O 1
ATOM 624 N N . PHE A 1 79 ? 8.215 -0.229 -11.913 1.00 91.19 79 PHE A N 1
ATOM 625 C CA . PHE A 1 79 ? 7.930 0.182 -13.282 1.00 91.19 79 PHE A CA 1
ATOM 626 C C . PHE A 1 79 ? 7.137 1.491 -13.277 1.00 91.19 79 PHE A C 1
ATOM 628 O O . PHE A 1 79 ? 6.227 1.683 -12.468 1.00 91.19 79 PHE A O 1
ATOM 635 N N . ASN A 1 80 ? 7.509 2.401 -14.179 1.00 90.00 80 ASN A N 1
ATOM 636 C CA . ASN A 1 80 ? 6.691 3.575 -14.449 1.00 90.00 80 ASN A CA 1
ATOM 637 C C . ASN A 1 80 ? 5.378 3.083 -15.078 1.00 90.00 80 ASN A C 1
ATOM 639 O O . ASN A 1 80 ? 5.461 2.412 -16.112 1.00 90.00 80 ASN A O 1
ATOM 643 N N . PRO A 1 81 ? 4.214 3.407 -14.501 1.00 92.31 81 PRO A N 1
ATOM 644 C CA . PRO A 1 81 ? 2.940 3.025 -15.084 1.00 92.31 81 PRO A CA 1
ATOM 645 C C . PRO A 1 81 ? 2.754 3.700 -16.444 1.00 92.31 81 PRO A C 1
ATOM 647 O O . PRO A 1 81 ? 3.196 4.836 -16.651 1.00 92.31 81 PRO A O 1
ATOM 650 N N . LEU A 1 82 ? 2.091 3.017 -17.371 1.00 92.19 82 LEU A N 1
ATOM 651 C CA . LEU A 1 82 ? 1.651 3.630 -18.622 1.00 92.19 82 LEU A CA 1
ATOM 652 C C . LEU A 1 82 ? 0.515 4.625 -18.357 1.00 92.19 82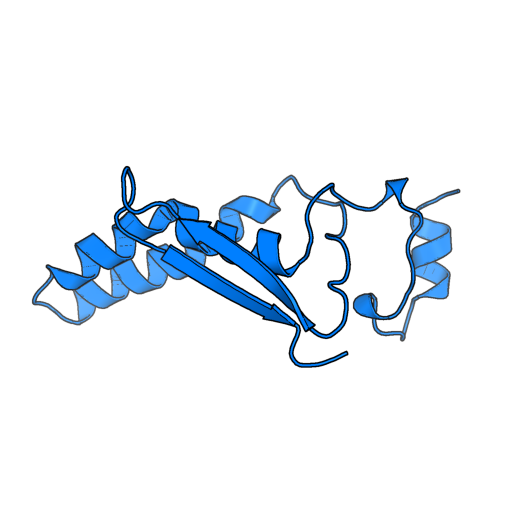 LEU A C 1
ATOM 654 O O . LEU A 1 82 ? -0.206 4.512 -17.371 1.00 92.19 82 LEU A O 1
ATOM 658 N N . TRP A 1 83 ? 0.321 5.593 -19.253 1.00 93.50 83 TRP A N 1
ATOM 659 C CA . TRP A 1 83 ? -0.864 6.450 -19.187 1.00 93.50 83 TRP A CA 1
ATOM 660 C C . TRP A 1 83 ? -2.133 5.595 -19.305 1.00 93.50 83 TRP A C 1
ATOM 662 O O . TRP A 1 83 ? -2.193 4.713 -20.164 1.00 93.50 83 TRP A O 1
ATOM 672 N N . CYS A 1 84 ? -3.110 5.845 -18.429 1.00 95.38 84 CYS A N 1
ATOM 673 C CA . CYS A 1 84 ? -4.322 5.034 -18.271 1.00 95.38 84 CYS A CA 1
ATOM 674 C C . CYS A 1 84 ? -4.077 3.580 -17.828 1.00 95.38 84 CYS A C 1
ATOM 676 O O . CYS A 1 84 ? -4.980 2.751 -17.923 1.00 95.38 84 CYS A O 1
ATOM 678 N N . GLU A 1 85 ? -2.884 3.239 -17.332 1.00 97.25 85 GLU A N 1
ATOM 679 C CA . GLU A 1 85 ? -2.694 1.967 -16.639 1.00 97.25 85 GLU A CA 1
ATOM 680 C C . GLU A 1 85 ? -3.550 1.945 -15.369 1.00 97.25 85 GLU A C 1
ATOM 682 O O . GLU A 1 85 ? -3.530 2.895 -14.581 1.00 97.25 85 GLU A O 1
ATOM 687 N N . THR A 1 86 ? -4.284 0.851 -15.169 1.00 97.44 86 THR A N 1
ATOM 688 C CA . THR A 1 86 ? -5.147 0.641 -14.005 1.00 97.44 86 THR A CA 1
ATOM 689 C C . THR A 1 86 ? -4.703 -0.571 -13.205 1.00 97.44 86 THR A C 1
ATOM 691 O O . THR A 1 86 ? -4.271 -1.576 -13.771 1.00 97.44 86 THR A O 1
ATOM 694 N N . PHE A 1 87 ? -4.891 -0.516 -11.891 1.00 97.81 87 PHE A N 1
ATOM 695 C CA . PHE A 1 87 ? -4.692 -1.650 -11.000 1.00 97.81 87 PHE A CA 1
ATOM 696 C C . PHE A 1 87 ? -5.824 -1.733 -9.978 1.00 97.81 87 PHE A C 1
ATOM 698 O O . PHE A 1 87 ? -6.215 -0.723 -9.392 1.00 97.81 87 PHE A O 1
ATOM 705 N N . GLU A 1 88 ? -6.322 -2.945 -9.753 1.00 97.88 88 GLU A N 1
ATOM 706 C CA . GLU A 1 88 ? -7.314 -3.254 -8.729 1.00 97.88 88 GLU A CA 1
ATOM 707 C C . GLU A 1 88 ? -6.776 -4.313 -7.769 1.00 97.88 88 GLU A C 1
ATOM 709 O O . GLU A 1 88 ? -6.048 -5.226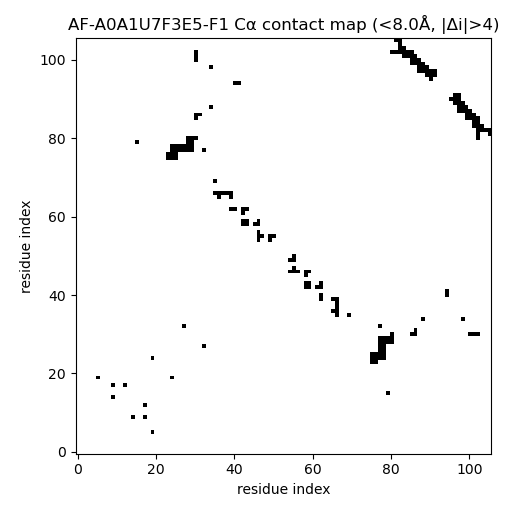 -8.167 1.00 97.88 88 GLU A O 1
ATOM 714 N N . PHE A 1 89 ? -7.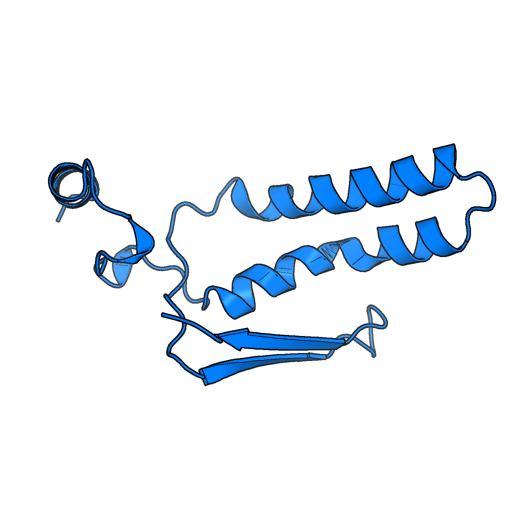134 -4.191 -6.493 1.00 97.38 89 PHE A N 1
ATOM 715 C CA . PHE A 1 89 ? -6.776 -5.181 -5.487 1.00 97.38 89 PHE A CA 1
ATOM 716 C C . PHE A 1 89 ? -7.921 -5.386 -4.502 1.00 97.38 89 PHE A C 1
ATOM 718 O O . PHE A 1 89 ? -8.293 -4.470 -3.765 1.00 97.38 89 PHE A O 1
ATOM 725 N N . ASP A 1 90 ? -8.481 -6.595 -4.506 1.00 97.56 90 ASP A N 1
ATOM 726 C CA . ASP A 1 90 ? -9.556 -7.000 -3.608 1.00 97.56 90 ASP A CA 1
ATOM 727 C C . ASP A 1 90 ? -9.005 -7.795 -2.421 1.00 97.56 90 ASP A C 1
ATOM 729 O O . ASP A 1 90 ? -8.416 -8.866 -2.581 1.00 97.56 90 ASP A O 1
ATOM 733 N N . ARG A 1 91 ? -9.204 -7.248 -1.222 1.00 97.19 91 ARG A N 1
ATOM 734 C CA . ARG A 1 91 ? -8.866 -7.859 0.065 1.00 97.19 91 ARG A CA 1
ATOM 735 C C . ARG A 1 91 ? -10.073 -7.879 0.996 1.00 97.19 91 ARG A C 1
ATOM 737 O O . ARG A 1 91 ? -9.924 -7.873 2.213 1.00 97.19 91 ARG A O 1
ATOM 744 N N . MET A 1 92 ? -11.296 -7.903 0.460 1.00 96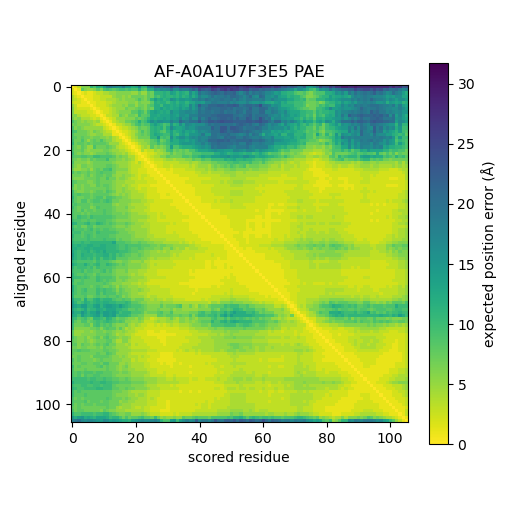.62 92 MET A N 1
ATOM 745 C CA . MET A 1 92 ? -12.514 -7.942 1.279 1.00 96.62 92 MET A CA 1
ATOM 746 C C . MET A 1 92 ? -12.597 -9.199 2.141 1.00 96.62 92 MET A C 1
ATOM 748 O O . MET A 1 92 ? -13.099 -9.133 3.259 1.00 96.62 92 MET A O 1
ATOM 752 N N . ALA A 1 93 ? -12.128 -10.335 1.617 1.00 97.00 93 ALA A N 1
ATOM 753 C CA . ALA A 1 93 ? -12.241 -11.627 2.287 1.00 97.00 93 ALA A CA 1
ATOM 754 C C . ALA A 1 93 ? -11.390 -11.720 3.564 1.00 97.00 93 ALA A C 1
ATOM 756 O O . ALA A 1 93 ? -11.761 -12.444 4.485 1.00 97.00 93 ALA A O 1
ATOM 757 N N . ASP A 1 94 ? -10.266 -11.003 3.624 1.00 95.81 94 ASP A N 1
ATOM 758 C CA . ASP A 1 94 ? -9.290 -11.113 4.707 1.00 95.81 94 ASP A CA 1
ATOM 759 C C . ASP A 1 94 ? -9.008 -9.790 5.438 1.00 95.81 94 ASP A C 1
ATOM 761 O O . ASP A 1 94 ? -8.893 -9.804 6.662 1.00 95.81 94 ASP A O 1
ATOM 765 N N . LEU A 1 95 ? -8.938 -8.653 4.737 1.00 95.25 95 LEU A N 1
ATOM 766 C CA . LEU A 1 95 ? -8.634 -7.335 5.323 1.00 95.25 95 LEU A CA 1
ATOM 767 C C . LEU A 1 95 ? -9.781 -6.312 5.240 1.00 95.25 95 LEU A C 1
ATOM 769 O O . LEU A 1 95 ? -9.662 -5.229 5.807 1.00 95.25 95 LEU A O 1
ATOM 773 N N . GLY A 1 96 ? -10.882 -6.626 4.554 1.00 96.00 96 GLY A N 1
ATOM 774 C CA . GLY A 1 96 ? -12.087 -5.791 4.513 1.00 96.00 96 GLY A CA 1
ATOM 775 C C . GLY A 1 96 ? -12.020 -4.559 3.602 1.00 96.00 96 GLY A C 1
ATOM 776 O O . GLY A 1 96 ? -12.857 -3.669 3.746 1.00 96.00 96 GLY A O 1
ATOM 777 N N . TRP A 1 97 ? -11.070 -4.487 2.662 1.00 95.75 97 TRP A N 1
ATOM 778 C CA . TRP A 1 97 ? -10.932 -3.348 1.746 1.00 95.75 97 TRP A CA 1
ATOM 779 C C . TRP A 1 97 ? -10.756 -3.753 0.279 1.00 95.75 97 TRP A C 1
ATOM 781 O O . TRP A 1 97 ? -10.386 -4.880 -0.045 1.00 95.75 97 TRP A O 1
ATOM 791 N N . ARG A 1 98 ? -11.014 -2.794 -0.617 1.00 97.19 98 ARG A N 1
ATOM 792 C CA . ARG A 1 98 ? -10.705 -2.859 -2.054 1.00 97.19 98 ARG A CA 1
ATOM 793 C C . ARG A 1 98 ? -10.014 -1.575 -2.472 1.00 97.19 98 ARG A C 1
ATOM 795 O O . ARG A 1 98 ? -10.382 -0.506 -1.990 1.00 97.19 98 ARG A O 1
ATOM 802 N N . ALA A 1 99 ? -9.036 -1.684 -3.358 1.00 96.81 99 ALA A N 1
ATOM 803 C CA . ALA A 1 99 ? -8.335 -0.545 -3.928 1.00 96.81 99 ALA A CA 1
ATOM 804 C C . ALA A 1 99 ? -8.473 -0.538 -5.450 1.00 96.81 99 ALA A C 1
ATOM 806 O O . ALA A 1 99 ? -8.441 -1.591 -6.086 1.00 96.81 99 ALA A O 1
ATOM 807 N N . ILE A 1 100 ? -8.598 0.664 -6.009 1.00 97.06 100 ILE A N 1
ATOM 808 C CA . ILE A 1 100 ? -8.504 0.942 -7.440 1.00 97.06 100 ILE A CA 1
ATOM 809 C C . ILE A 1 100 ? -7.556 2.125 -7.629 1.00 97.06 100 ILE A C 1
ATOM 811 O O . ILE A 1 100 ? -7.633 3.111 -6.893 1.00 97.06 100 ILE A O 1
ATOM 815 N N . ALA A 1 101 ? -6.642 2.009 -8.584 1.00 96.50 101 ALA A N 1
ATOM 816 C CA . ALA A 1 101 ? -5.676 3.042 -8.923 1.00 96.50 101 ALA A CA 1
ATOM 817 C C . ALA A 1 101 ? -5.565 3.181 -10.443 1.00 96.50 101 ALA A C 1
ATOM 819 O O . ALA A 1 101 ? -5.627 2.186 -11.164 1.00 96.50 101 ALA A O 1
ATOM 820 N N . GLU A 1 102 ? -5.369 4.412 -10.911 1.00 97.12 102 GLU A N 1
ATOM 821 C CA . GLU A 1 102 ? -5.177 4.753 -12.320 1.00 97.12 102 GLU A CA 1
ATOM 822 C C . GLU A 1 102 ? -4.029 5.757 -12.461 1.00 97.12 102 GLU A C 1
ATOM 824 O O . GLU A 1 102 ? -3.914 6.708 -11.680 1.00 97.12 102 GLU A O 1
ATOM 829 N N . GLN A 1 103 ? -3.195 5.575 -13.482 1.00 96.06 103 GLN A N 1
ATOM 830 C CA . GLN A 1 103 ? -2.198 6.564 -13.872 1.00 96.06 103 GLN A CA 1
ATOM 831 C C . GLN A 1 103 ? -2.835 7.685 -14.708 1.00 96.06 103 GLN A C 1
ATOM 833 O O . GLN A 1 103 ? -2.990 7.575 -15.927 1.00 96.06 103 GLN A O 1
ATOM 838 N N . VAL A 1 104 ? -3.155 8.798 -14.044 1.00 94.75 104 VAL A N 1
ATOM 839 C CA . VAL A 1 104 ? -3.880 9.931 -14.649 1.00 94.75 104 VAL A CA 1
ATOM 840 C C . VAL A 1 104 ? -2.999 10.911 -15.439 1.00 94.75 104 VAL A C 1
ATOM 842 O O . VAL A 1 104 ? -3.501 11.628 -16.304 1.00 94.75 104 VAL A O 1
ATOM 845 N N . CYS A 1 105 ? -1.689 10.962 -15.175 1.00 86.38 105 CYS A N 1
ATOM 846 C CA . CYS A 1 105 ? -0.749 11.875 -15.841 1.00 86.38 105 CYS A CA 1
ATOM 847 C C . CYS A 1 105 ? 0.608 11.213 -16.128 1.00 86.38 105 CYS A C 1
ATOM 849 O O . CYS A 1 105 ? 0.906 10.163 -15.570 1.00 86.38 105 CYS A 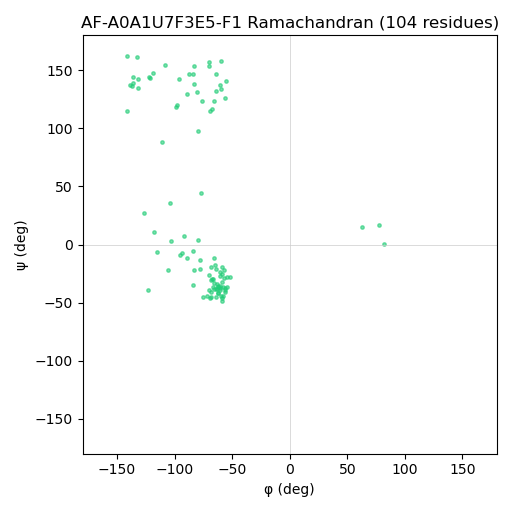O 1
ATOM 851 N N . ALA A 1 106 ? 1.406 11.796 -17.028 1.00 65.06 106 ALA A N 1
ATOM 852 C CA . ALA A 1 106 ? 2.706 11.272 -17.474 1.00 65.06 106 ALA A CA 1
ATOM 853 C C . ALA A 1 106 ? 3.897 12.021 -16.857 1.00 65.06 106 ALA A C 1
ATOM 855 O O . ALA A 1 106 ? 3.770 13.248 -16.636 1.00 65.06 106 ALA A O 1
#

Nearest PDB structures (foldseek):
  7v62-assembly1_C  TM=9.522E-01  e=1.908E-10  Homo sapiens
  7v62-assembly1_D  TM=9.589E-01  e=3.289E-10  Homo sapiens
  7v62-assembly1_A  TM=9.574E-01  e=7.965E-10  Homo sapiens
  5zm8-assembly2_B  TM=8.390E-01  e=3.598E-08  Homo sapiens
  5zm8-assembly1_A  TM=8.200E-01  e=6.201E-08  Homo sapiens